Protein AF-A0A7S3JSP7-F1 (afdb_monomer_lite)

Radius of gyration: 20.43 Å; chains: 1; bounding box: 42×28×58 Å

pLDDT: mean 94.93, std 4.5, range [70.44, 98.56]

InterPro domains:
  IPR023753 FAD/NAD(P)-binding domain [PF07992] (1-153)
  IPR036188 FAD/NAD(P)-binding domain superfamily [G3DSA:3.50.50.60] (1-92)
  IPR036188 FAD/NAD(P)-binding domain superfamily [G3DSA:3.50.50.60] (93-158)
  IPR036188 FAD/NAD(P)-binding domain superfamily [SSF51905] (2-159)

Secondary structure (DSSP, 8-state):
-HHHHHHHHHHH-TTS--EEE-SSSSTTTTS---HHHHHHHHHHHHHTT-EEE-S--EEEEEEEE-TT--EEEEEEETTS-EEEES-----------S-TTS-GGGB-TTSPBPB-TTSBBPTTSTTTTT-B--GGGB--SS---HHHHHHHHHHHHH-

Foldseek 3Di:
DLLCVQLVCCVVPVVDAAEREEQAPWPVVVFPDDVVVRVVSVVVSVVSVHHYHHNWAWPDWDWDQDPVRQTKIWTATPVGDIDMDSDDDDPDDPDQAPQPPFDPQQADPSQAGEADPLQFGDPPGPPSVPDGDAAPSHPDDGDRDPVRRVVSVVSNVVD

Organism: NCBI:txid44058

Sequence (159 aa):
VGIEMAAELKMVKPHLNVTLVHSRDKLLSSEGLPDETKDVALELLREAGVEVLMNHRLASKNKVETTDGSEKYDVEFTNGHKMSASVVIMAISRSVPTTTYLPASALDEDGFVKIKPNLKFEQGTPNAESHYAAGDITKWPGIKRCGGAMHQGHYVALN

Structure (mmCIF, N/CA/C/O backbone):
data_AF-A0A7S3JSP7-F1
#
_entry.id   AF-A0A7S3JSP7-F1
#
loop_
_atom_site.group_PDB
_atom_site.id
_atom_site.type_symbol
_atom_site.label_atom_id
_atom_site.label_alt_id
_atom_site.label_comp_id
_atom_site.label_asym_id
_atom_site.label_entity_id
_atom_site.label_seq_id
_atom_site.pdbx_PDB_ins_code
_atom_site.Cartn_x
_atom_site.Cartn_y
_atom_site.Cartn_z
_atom_site.occupancy
_atom_site.B_iso_or_equiv
_atom_site.auth_seq_id
_atom_site.auth_comp_id
_atom_site.auth_asym_id
_atom_site.auth_atom_id
_atom_site.pdbx_PDB_model_num
ATOM 1 N N . VAL A 1 1 ? -1.317 -4.497 2.846 1.00 89.50 1 VAL A N 1
ATOM 2 C CA . VAL A 1 1 ? -0.895 -3.760 4.060 1.00 89.50 1 VAL A CA 1
ATOM 3 C C . VAL A 1 1 ? -2.038 -3.506 5.037 1.00 89.50 1 VAL A C 1
ATOM 5 O O . VAL A 1 1 ? -2.109 -4.214 6.024 1.00 89.50 1 VAL A O 1
ATOM 8 N N . GLY A 1 2 ? -2.949 -2.543 4.814 1.00 95.06 2 GLY A N 1
ATOM 9 C CA . GLY A 1 2 ? -3.945 -2.175 5.844 1.00 95.06 2 GLY A CA 1
ATOM 10 C C . GLY A 1 2 ? -4.858 -3.323 6.303 1.00 95.06 2 GLY A C 1
ATOM 11 O O . GLY A 1 2 ? -5.097 -3.472 7.495 1.00 95.06 2 GLY A O 1
ATOM 12 N N . ILE A 1 3 ? -5.299 -4.164 5.361 1.00 96.62 3 ILE A N 1
ATOM 13 C CA . ILE A 1 3 ? -6.098 -5.370 5.639 1.00 96.62 3 ILE A CA 1
ATOM 14 C C . ILE A 1 3 ? -5.310 -6.360 6.507 1.00 96.62 3 ILE A C 1
ATOM 16 O O . ILE A 1 3 ? -5.812 -6.785 7.540 1.00 96.62 3 ILE A O 1
ATOM 20 N N . GLU A 1 4 ? -4.069 -6.676 6.118 1.00 96.12 4 GLU A N 1
ATOM 21 C CA . GLU A 1 4 ? -3.181 -7.596 6.850 1.00 96.12 4 GLU A CA 1
ATOM 22 C C . GLU A 1 4 ? -2.938 -7.096 8.275 1.00 96.12 4 GLU A C 1
ATOM 24 O O . GLU A 1 4 ? -3.183 -7.826 9.227 1.00 96.12 4 GLU A O 1
ATOM 29 N N . MET A 1 5 ? -2.564 -5.820 8.437 1.00 96.44 5 MET A N 1
ATOM 30 C CA . MET A 1 5 ? -2.322 -5.236 9.759 1.00 96.44 5 MET A CA 1
ATOM 31 C C . MET A 1 5 ? -3.553 -5.327 10.665 1.00 96.44 5 MET A C 1
ATOM 33 O O . MET A 1 5 ? -3.423 -5.678 11.834 1.00 96.44 5 MET A O 1
ATOM 37 N N . ALA A 1 6 ? -4.744 -5.010 10.149 1.00 97.94 6 ALA A N 1
ATOM 38 C CA . ALA A 1 6 ? -5.966 -5.054 10.943 1.00 97.94 6 ALA A CA 1
ATOM 39 C C . ALA A 1 6 ? -6.337 -6.492 11.345 1.00 97.94 6 ALA A C 1
ATOM 41 O O . ALA A 1 6 ? -6.618 -6.747 12.518 1.00 97.94 6 ALA A O 1
ATOM 42 N N . ALA A 1 7 ? -6.294 -7.427 10.392 1.00 97.94 7 ALA A N 1
ATOM 43 C CA . ALA A 1 7 ? -6.602 -8.832 10.635 1.00 97.94 7 ALA A CA 1
ATOM 44 C C . ALA A 1 7 ? -5.606 -9.478 11.614 1.00 97.94 7 ALA A C 1
ATOM 46 O O . ALA A 1 7 ? -6.022 -10.121 12.576 1.00 97.94 7 ALA A O 1
ATOM 47 N N . GLU A 1 8 ? -4.301 -9.267 11.426 1.00 97.62 8 GLU A N 1
ATOM 48 C CA . GLU A 1 8 ? -3.260 -9.826 12.297 1.00 97.62 8 GLU A CA 1
ATOM 49 C C . GLU A 1 8 ? -3.304 -9.232 13.707 1.00 97.62 8 GLU A C 1
ATOM 51 O O . GLU A 1 8 ? -3.196 -9.970 14.689 1.00 97.62 8 GLU A O 1
ATOM 56 N N . LEU A 1 9 ? -3.525 -7.917 13.840 1.00 97.44 9 LEU A N 1
ATOM 57 C CA . LEU A 1 9 ? -3.702 -7.295 15.155 1.00 97.44 9 LEU A CA 1
ATOM 58 C C . LEU A 1 9 ? -4.890 -7.903 15.893 1.00 97.44 9 LEU A C 1
ATOM 60 O O . LEU A 1 9 ? -4.773 -8.215 17.078 1.00 97.44 9 LEU A O 1
ATOM 64 N N . LYS A 1 10 ? -6.014 -8.108 15.201 1.00 97.56 10 LYS A N 1
ATOM 65 C CA . LYS A 1 10 ? -7.195 -8.716 15.812 1.00 97.56 10 LYS A CA 1
ATOM 66 C C . LYS A 1 10 ? -6.967 -10.190 16.154 1.00 97.56 10 LYS A C 1
ATOM 68 O O . LYS A 1 10 ? -7.377 -10.622 17.225 1.00 97.56 10 LYS A O 1
ATOM 73 N N . MET A 1 11 ? -6.240 -10.931 15.320 1.00 96.75 11 MET A N 1
ATOM 74 C CA . MET A 1 11 ? -5.856 -12.322 15.583 1.00 96.75 11 MET A CA 1
ATOM 75 C C . MET A 1 11 ? -4.962 -12.454 16.828 1.00 96.75 11 MET A C 1
ATOM 77 O O . MET A 1 11 ? -5.227 -13.281 17.698 1.00 96.75 11 MET A O 1
ATOM 81 N N . VAL A 1 12 ? -3.910 -11.634 16.937 1.00 97.94 12 VAL A N 1
ATOM 82 C CA . VAL A 1 12 ? -2.918 -11.718 18.028 1.00 97.94 12 VAL A CA 1
ATOM 83 C C . VAL A 1 12 ? -3.409 -11.034 19.309 1.00 97.94 12 VAL A C 1
ATOM 85 O O . VAL A 1 12 ? -3.016 -11.411 20.418 1.00 97.94 12 VAL A O 1
ATOM 88 N N . LYS A 1 13 ? -4.282 -10.028 19.190 1.00 97.44 13 LYS A N 1
ATOM 89 C CA . LYS A 1 13 ? -4.879 -9.291 20.312 1.00 97.44 13 LYS A CA 1
ATOM 90 C C . LYS A 1 13 ? -6.408 -9.182 20.156 1.00 97.44 13 LYS A C 1
ATOM 92 O O . LYS A 1 13 ? -6.926 -8.080 19.978 1.00 97.44 13 LYS A O 1
ATOM 97 N N . PRO A 1 14 ? -7.163 -10.287 20.324 1.00 97.00 14 PRO A N 1
ATOM 98 C CA . PRO A 1 14 ? -8.613 -10.313 20.075 1.00 97.00 14 PRO A CA 1
ATOM 99 C C . PRO A 1 14 ? -9.439 -9.328 20.907 1.00 97.00 14 PRO A C 1
ATOM 101 O O . PRO A 1 14 ? -10.518 -8.913 20.489 1.00 97.00 14 PRO A O 1
ATOM 104 N N . HIS A 1 15 ? -8.930 -8.931 22.075 1.00 97.44 15 HIS A N 1
ATOM 105 C CA . HIS A 1 15 ? -9.573 -7.976 22.978 1.00 97.44 15 HIS A CA 1
ATOM 106 C C . HIS A 1 15 ? -9.468 -6.516 22.514 1.00 97.44 15 HIS A C 1
ATOM 108 O O . HIS A 1 15 ? -10.171 -5.668 23.054 1.00 97.44 15 HIS A O 1
ATOM 114 N N . LEU A 1 16 ? -8.597 -6.196 21.548 1.00 97.06 16 LEU A N 1
ATOM 115 C CA . LEU A 1 16 ? -8.495 -4.837 21.025 1.00 97.06 16 LEU A CA 1
ATOM 116 C C . LEU A 1 16 ? -9.651 -4.537 20.072 1.00 97.06 16 LEU A C 1
ATOM 118 O O . LEU A 1 16 ? -10.020 -5.360 19.228 1.00 97.06 16 LEU A O 1
ATOM 122 N N . ASN A 1 17 ? -10.175 -3.319 20.164 1.00 97.94 17 ASN A N 1
ATOM 123 C CA . ASN A 1 17 ? -11.050 -2.769 19.139 1.00 97.94 17 ASN A CA 1
ATOM 124 C C . ASN A 1 17 ? -10.172 -2.319 17.972 1.00 97.94 17 ASN A C 1
ATOM 126 O O . ASN A 1 17 ? -9.336 -1.427 18.123 1.00 97.94 17 ASN A O 1
ATOM 130 N N . VAL A 1 18 ? -10.331 -2.982 16.829 1.00 98.38 18 VAL A N 1
ATOM 131 C CA . VAL A 1 18 ? -9.577 -2.694 15.609 1.00 98.38 18 VAL A CA 1
ATOM 132 C C . VAL A 1 18 ? -10.575 -2.264 14.549 1.00 98.38 18 VAL A C 1
ATOM 134 O O . VAL A 1 18 ? -11.432 -3.053 14.152 1.00 98.38 18 VAL A O 1
ATOM 137 N N . THR A 1 19 ? -10.440 -1.023 14.089 1.00 98.56 19 THR A N 1
ATOM 138 C CA . THR A 1 19 ? -11.273 -0.459 13.029 1.00 98.56 19 THR A CA 1
ATOM 139 C C . THR A 1 19 ? -10.405 -0.184 11.803 1.00 98.56 19 THR A C 1
ATOM 141 O O . THR A 1 19 ? -9.512 0.665 11.847 1.00 98.56 19 THR A O 1
ATOM 144 N N . LEU A 1 20 ? -10.650 -0.892 10.698 1.00 98.38 20 LEU A N 1
ATOM 145 C CA . LEU A 1 20 ? -10.078 -0.552 9.398 1.00 98.38 20 LEU A CA 1
ATOM 146 C C . LEU A 1 20 ? -10.956 0.509 8.733 1.00 98.38 20 LEU A C 1
ATOM 148 O O . LEU A 1 20 ? -12.150 0.306 8.525 1.00 98.38 20 LEU A O 1
ATOM 152 N N . VAL A 1 21 ? -10.350 1.625 8.341 1.00 98.00 21 VAL A N 1
ATOM 153 C CA . VAL A 1 21 ? -11.059 2.713 7.668 1.00 98.00 21 VAL A CA 1
ATOM 154 C C . VAL A 1 21 ? -10.553 2.873 6.242 1.00 98.00 21 VAL A C 1
ATOM 156 O O . VAL A 1 21 ? -9.347 2.996 6.019 1.00 98.00 21 VAL A O 1
ATOM 159 N N . HIS A 1 22 ? -11.469 2.891 5.273 1.00 97.25 22 HIS A N 1
ATOM 160 C CA . HIS A 1 22 ? -11.145 2.994 3.853 1.00 97.25 22 HIS A CA 1
ATOM 161 C C . HIS A 1 22 ? -11.950 4.084 3.150 1.00 97.25 22 HIS A C 1
ATOM 163 O O . HIS A 1 22 ? -13.150 4.252 3.354 1.00 97.25 22 HIS A O 1
ATOM 169 N N . SER A 1 23 ? -11.281 4.814 2.256 1.00 96.38 23 SER A N 1
ATOM 170 C CA . SER A 1 23 ? -11.858 5.992 1.591 1.00 96.38 23 SER A CA 1
ATOM 171 C C . SER A 1 23 ? -12.777 5.690 0.404 1.00 96.38 23 SER A C 1
ATOM 173 O O . SER A 1 23 ? -13.385 6.615 -0.131 1.00 96.38 23 SER A O 1
ATOM 175 N N . ARG A 1 24 ? -12.834 4.433 -0.043 1.00 96.19 24 ARG A N 1
ATOM 176 C CA . ARG A 1 24 ? -13.664 3.965 -1.163 1.00 96.19 24 ARG A CA 1
ATOM 177 C C . ARG A 1 24 ? -14.722 2.986 -0.658 1.00 96.19 24 ARG A C 1
ATOM 179 O O . ARG A 1 24 ? -14.728 2.638 0.521 1.00 96.19 24 ARG A O 1
ATOM 186 N N . ASP A 1 25 ? -15.591 2.555 -1.554 1.00 96.19 25 ASP A N 1
ATOM 187 C CA . ASP A 1 25 ? -16.695 1.623 -1.324 1.00 96.19 25 ASP A CA 1
ATOM 188 C C . ASP A 1 25 ? -16.262 0.149 -1.298 1.00 96.19 25 ASP A C 1
ATOM 190 O O . ASP A 1 25 ? -16.892 -0.648 -0.608 1.00 96.19 25 ASP A O 1
ATOM 194 N N . LYS A 1 26 ? -15.154 -0.203 -1.963 1.00 96.38 26 LYS A N 1
ATOM 195 C CA . LYS A 1 26 ? -14.544 -1.545 -1.919 1.00 96.38 26 LYS A CA 1
ATOM 196 C C . LYS A 1 26 ? -13.116 -1.534 -1.372 1.00 96.38 26 LYS A C 1
ATOM 198 O O . LYS A 1 26 ? -12.350 -0.591 -1.586 1.00 96.38 26 LYS A O 1
ATOM 203 N N . LEU A 1 27 ? -12.746 -2.602 -0.662 1.00 96.56 27 LEU A N 1
ATOM 204 C CA . LEU A 1 27 ? -11.348 -2.881 -0.323 1.00 96.56 27 LEU A CA 1
ATOM 205 C C . LEU A 1 27 ? -10.582 -3.260 -1.595 1.00 96.56 27 LEU A C 1
ATOM 207 O O . LEU A 1 27 ? -11.185 -3.646 -2.593 1.00 96.56 27 LEU A O 1
ATOM 211 N N . LEU A 1 28 ? -9.251 -3.118 -1.576 1.00 94.25 28 LEU A N 1
ATOM 212 C CA . LEU A 1 28 ? -8.392 -3.391 -2.742 1.00 94.25 28 LEU A CA 1
ATOM 213 C C . LEU A 1 28 ? -8.835 -2.618 -4.008 1.00 94.25 28 LEU A C 1
ATOM 215 O O . LEU A 1 28 ? -8.600 -3.048 -5.132 1.00 94.25 28 LEU A O 1
ATOM 219 N N . SER A 1 29 ? -9.480 -1.459 -3.830 1.00 92.62 29 SER A N 1
ATOM 220 C CA . SER A 1 29 ? -10.105 -0.670 -4.904 1.00 92.62 29 SER A CA 1
ATOM 221 C C . SER A 1 29 ? -9.137 -0.156 -5.969 1.00 92.62 29 SER A C 1
ATOM 223 O O . SER A 1 29 ? -9.575 0.237 -7.043 1.00 92.62 29 SER A O 1
ATOM 225 N N . SER A 1 30 ? -7.841 -0.096 -5.657 1.00 88.56 30 SER A N 1
ATOM 226 C CA . SER A 1 30 ? -6.799 0.340 -6.594 1.00 88.56 30 SER A CA 1
ATOM 227 C C . SER A 1 30 ? -6.280 -0.798 -7.473 1.00 88.56 30 SER A C 1
ATOM 229 O O . SER A 1 30 ? -5.518 -0.547 -8.400 1.00 88.56 30 SER A O 1
ATOM 231 N N . GLU A 1 31 ? -6.678 -2.036 -7.184 1.00 89.94 31 GLU A N 1
ATOM 232 C CA . GLU A 1 31 ? -6.174 -3.217 -7.866 1.00 89.94 31 GLU A CA 1
ATOM 233 C C . GLU A 1 31 ? -7.167 -3.696 -8.925 1.00 89.94 31 GLU A C 1
ATOM 235 O O . GLU A 1 31 ? -8.382 -3.716 -8.705 1.00 89.94 31 GLU A O 1
ATOM 240 N N . GLY A 1 32 ? -6.640 -4.157 -10.062 1.00 90.38 32 GLY A N 1
ATOM 241 C CA . GLY A 1 32 ? -7.408 -4.786 -11.143 1.00 90.38 32 GLY A CA 1
ATOM 242 C C . GLY A 1 32 ? -7.903 -6.196 -10.799 1.00 90.38 32 GLY A C 1
ATOM 243 O O . GLY A 1 32 ? -7.764 -7.107 -11.610 1.00 90.38 32 GLY A O 1
ATOM 244 N N . LEU A 1 33 ? -8.406 -6.393 -9.579 1.00 93.69 33 LEU A N 1
ATOM 245 C CA . LEU A 1 33 ? -8.958 -7.654 -9.088 1.00 93.69 33 LEU A CA 1
ATOM 246 C C . LEU A 1 33 ? -10.474 -7.720 -9.344 1.00 93.69 33 LEU A C 1
ATOM 248 O O . LEU A 1 33 ? -11.127 -6.669 -9.306 1.00 93.69 33 LEU A O 1
ATOM 252 N N . PRO A 1 34 ? -11.042 -8.926 -9.551 1.00 96.62 34 PRO A N 1
ATOM 253 C CA . PRO A 1 34 ? -12.487 -9.122 -9.638 1.00 96.62 34 PRO A CA 1
ATOM 254 C C . PRO A 1 34 ? -13.210 -8.625 -8.388 1.00 96.62 34 PRO A C 1
ATOM 256 O O . PRO A 1 34 ? -12.666 -8.671 -7.279 1.00 96.62 34 PRO A O 1
ATOM 259 N N . ASP A 1 35 ? -14.448 -8.173 -8.555 1.00 97.12 35 ASP A N 1
ATOM 260 C CA . ASP A 1 35 ? -15.223 -7.627 -7.445 1.00 97.12 35 ASP A CA 1
ATOM 261 C C . ASP A 1 35 ? -15.586 -8.698 -6.417 1.00 97.12 35 ASP A C 1
ATOM 263 O O . ASP A 1 35 ? -15.542 -8.405 -5.224 1.00 97.12 35 ASP A O 1
ATOM 267 N N . GLU A 1 36 ? -15.785 -9.947 -6.840 1.00 98.00 36 GLU A N 1
ATOM 268 C CA . GLU A 1 36 ? -16.003 -11.080 -5.937 1.00 98.00 36 GLU A CA 1
ATOM 269 C C . GLU A 1 36 ? -14.812 -11.270 -4.988 1.00 98.00 36 GLU A C 1
ATOM 271 O O . GLU A 1 36 ? -14.987 -11.537 -3.803 1.00 98.00 36 GLU A O 1
ATOM 276 N N . THR A 1 37 ? -13.581 -11.064 -5.475 1.00 97.56 37 THR A N 1
ATOM 277 C CA . THR A 1 37 ? -12.376 -11.141 -4.628 1.00 97.56 37 THR A CA 1
ATOM 278 C C . THR A 1 37 ? -12.353 -10.020 -3.590 1.00 97.56 37 THR A C 1
ATOM 280 O O . THR A 1 37 ? -11.954 -10.239 -2.446 1.00 97.56 37 THR A O 1
ATOM 283 N N . LYS A 1 38 ? -12.784 -8.813 -3.970 1.00 97.75 38 LYS A N 1
ATOM 284 C CA . LYS A 1 38 ? -12.849 -7.660 -3.058 1.00 97.75 38 LYS A CA 1
ATOM 285 C C . LYS A 1 38 ? -13.936 -7.844 -2.002 1.00 97.75 38 LYS A C 1
ATOM 287 O O . LYS A 1 38 ? -13.729 -7.459 -0.851 1.00 97.75 38 LYS A O 1
ATOM 292 N N . ASP A 1 39 ? -15.058 -8.442 -2.389 1.00 98.19 39 ASP A N 1
ATOM 293 C CA . ASP A 1 39 ? -16.188 -8.703 -1.502 1.00 98.19 39 ASP A CA 1
ATOM 294 C C . ASP A 1 39 ? -15.841 -9.792 -0.481 1.00 98.19 39 ASP A C 1
ATOM 296 O O . ASP A 1 39 ? -16.007 -9.566 0.718 1.00 98.19 39 ASP A O 1
ATOM 300 N N . VAL A 1 40 ? -15.220 -10.892 -0.920 1.00 98.38 40 VAL A N 1
ATOM 301 C CA . VAL A 1 40 ? -14.703 -11.937 -0.018 1.00 98.38 40 VAL A CA 1
ATOM 302 C C . VAL A 1 40 ? -13.640 -11.377 0.932 1.00 98.38 40 VAL A C 1
ATOM 304 O O . VAL A 1 40 ? -13.642 -11.688 2.119 1.00 98.38 40 VAL A O 1
ATOM 307 N N . ALA A 1 41 ? -12.745 -10.501 0.462 1.00 98.00 41 ALA A N 1
ATOM 308 C CA . ALA A 1 41 ? -11.757 -9.872 1.341 1.00 98.00 41 ALA A CA 1
ATOM 309 C C . ALA A 1 41 ? -12.407 -9.031 2.459 1.00 98.00 41 ALA A C 1
ATOM 311 O O . ALA A 1 41 ? -11.908 -9.011 3.585 1.00 98.00 41 ALA A O 1
ATOM 312 N N . LEU A 1 42 ? -13.512 -8.338 2.163 1.00 98.44 42 LEU A N 1
ATOM 313 C CA . LEU A 1 42 ? -14.273 -7.579 3.157 1.00 98.44 42 LEU A CA 1
ATOM 314 C C . LEU A 1 42 ? -15.019 -8.494 4.134 1.00 98.44 42 LEU A C 1
ATOM 316 O O . LEU A 1 42 ? -15.034 -8.210 5.332 1.00 98.44 42 LEU A O 1
ATOM 320 N N . GLU A 1 43 ? -15.633 -9.562 3.629 1.00 98.50 43 GLU A N 1
ATOM 321 C CA . GLU A 1 43 ? -16.318 -10.577 4.434 1.00 98.50 43 GLU A CA 1
ATOM 322 C C . GLU A 1 43 ? -15.361 -11.206 5.450 1.00 98.50 43 GLU A C 1
ATOM 324 O O . GLU A 1 43 ? -15.575 -11.062 6.654 1.00 98.50 43 GLU A O 1
ATOM 329 N N . LEU A 1 44 ? -14.239 -11.762 4.984 1.00 98.38 44 LEU A N 1
ATOM 330 C CA . LEU A 1 44 ? -13.235 -12.405 5.837 1.00 98.38 44 LEU A CA 1
ATOM 331 C C . LEU A 1 44 ? -12.665 -11.455 6.898 1.00 98.38 44 LEU A C 1
ATOM 333 O O . LEU A 1 44 ? -12.401 -11.855 8.032 1.00 98.38 44 LEU A O 1
ATOM 337 N N . LEU A 1 45 ? -12.480 -10.177 6.557 1.00 98.31 45 LEU A N 1
ATOM 338 C CA . LEU A 1 45 ? -11.986 -9.192 7.515 1.00 98.31 45 LEU A CA 1
ATOM 339 C C . LEU A 1 45 ? -13.004 -8.927 8.637 1.00 98.31 45 LEU A C 1
ATOM 341 O O . LEU A 1 45 ? -12.623 -8.798 9.802 1.00 98.31 45 LEU A O 1
ATOM 345 N N . ARG A 1 46 ? -14.296 -8.874 8.302 1.00 98.38 46 ARG A N 1
ATOM 346 C CA . ARG A 1 46 ? -15.373 -8.733 9.292 1.00 98.38 46 ARG A CA 1
ATOM 347 C C . ARG A 1 46 ? -15.529 -9.991 10.140 1.00 98.38 46 ARG A C 1
ATOM 349 O O . ARG A 1 46 ? -15.701 -9.869 11.349 1.00 98.38 46 ARG A O 1
ATOM 356 N N . GLU A 1 47 ? -15.414 -11.174 9.541 1.00 97.75 47 GLU A N 1
ATOM 357 C CA . GLU A 1 47 ? -15.410 -12.456 10.263 1.00 97.75 47 GLU A CA 1
ATOM 358 C C . GLU A 1 47 ? -14.258 -12.550 11.269 1.00 97.75 47 GLU A C 1
ATOM 360 O O . GLU A 1 47 ? -14.437 -13.068 12.371 1.00 97.75 47 GLU A O 1
ATOM 365 N N . ALA A 1 48 ? -13.100 -11.964 10.947 1.00 97.44 48 ALA A N 1
ATOM 366 C CA . ALA A 1 48 ? -11.981 -11.839 11.879 1.00 97.44 48 ALA A CA 1
ATOM 367 C C . ALA A 1 48 ? -12.269 -10.891 13.067 1.00 97.44 48 ALA A C 1
ATOM 369 O O . ALA A 1 48 ? -11.440 -10.767 13.967 1.00 97.44 48 ALA A O 1
ATOM 370 N N . GLY A 1 49 ? -13.425 -10.219 13.094 1.00 97.94 49 GLY A N 1
ATOM 371 C CA . GLY A 1 49 ? -13.852 -9.313 14.162 1.00 97.94 49 GLY A CA 1
ATOM 372 C C . GLY A 1 49 ? -13.342 -7.879 14.011 1.00 97.94 49 GLY A C 1
ATOM 373 O O . GLY A 1 49 ? -13.393 -7.113 14.975 1.00 97.94 49 GLY A O 1
ATOM 374 N N . VAL A 1 50 ? -12.821 -7.510 12.839 1.00 98.56 50 VAL A N 1
ATOM 375 C CA . VAL A 1 50 ? -12.410 -6.133 12.543 1.00 98.56 50 VAL A CA 1
ATOM 376 C C . VAL A 1 50 ? -13.638 -5.316 12.145 1.00 98.56 50 VAL A C 1
ATOM 378 O O . VAL A 1 50 ? -14.401 -5.695 11.254 1.00 98.56 50 VAL A O 1
ATOM 381 N N . GLU A 1 51 ? -13.813 -4.155 12.768 1.00 98.38 51 GLU A N 1
ATOM 382 C CA . GLU A 1 51 ? -14.799 -3.177 12.315 1.00 98.38 51 GLU A CA 1
ATOM 383 C C . GLU A 1 51 ? -14.299 -2.516 11.030 1.00 98.38 51 GLU A C 1
ATOM 385 O O . GLU A 1 51 ? -13.145 -2.099 10.952 1.00 98.38 51 GLU A O 1
ATOM 390 N N . VAL A 1 52 ? -15.148 -2.391 10.010 1.00 98.31 52 VAL A N 1
ATOM 391 C CA . VAL A 1 52 ? -14.730 -1.818 8.722 1.00 98.31 52 VAL A CA 1
ATOM 392 C C . VAL A 1 52 ? -15.621 -0.647 8.337 1.00 98.31 52 VAL A C 1
ATOM 394 O O . VAL A 1 52 ? -16.818 -0.821 8.098 1.00 98.31 52 VAL A O 1
ATOM 397 N N . LEU A 1 53 ? -15.019 0.538 8.222 1.00 98.25 53 LEU A N 1
ATOM 398 C CA . LEU A 1 53 ? -15.673 1.771 7.792 1.00 98.25 53 LEU A CA 1
ATOM 399 C C . LEU A 1 53 ? -15.279 2.099 6.346 1.00 98.25 53 LEU A C 1
ATOM 401 O O . LEU A 1 53 ? -14.183 2.591 6.082 1.00 98.25 53 LEU A O 1
ATOM 405 N N . MET A 1 54 ? -16.189 1.839 5.406 1.00 98.00 54 MET A N 1
ATOM 406 C CA . MET A 1 54 ? -16.027 2.156 3.977 1.00 98.00 54 MET A CA 1
ATOM 407 C C . MET A 1 54 ? -16.538 3.564 3.665 1.00 98.00 54 MET A C 1
ATOM 409 O O . MET A 1 54 ? -17.365 4.092 4.405 1.00 98.00 54 MET A O 1
ATOM 413 N N . ASN A 1 55 ? -16.094 4.178 2.567 1.00 97.81 55 ASN A N 1
ATOM 414 C CA . ASN A 1 55 ? -16.431 5.565 2.198 1.00 97.81 55 ASN A CA 1
ATOM 415 C C . ASN A 1 55 ? -16.050 6.613 3.267 1.00 97.81 55 ASN A C 1
ATOM 417 O O . ASN A 1 55 ? -16.661 7.677 3.367 1.00 97.81 55 ASN A O 1
ATOM 421 N N . HIS A 1 56 ? -15.017 6.324 4.057 1.00 98.06 56 HIS A N 1
ATOM 422 C CA . HIS A 1 56 ? -14.494 7.199 5.101 1.00 98.06 56 HIS A CA 1
ATOM 423 C C . HIS A 1 56 ? -13.088 7.660 4.719 1.00 98.06 56 HIS A C 1
ATOM 425 O O . HIS A 1 56 ? -12.085 6.978 4.934 1.00 98.06 56 HIS A O 1
ATOM 431 N N . ARG A 1 57 ? -12.998 8.838 4.100 1.00 97.00 57 ARG A N 1
ATOM 432 C CA . ARG A 1 57 ? -11.708 9.484 3.840 1.00 97.00 57 ARG A CA 1
ATOM 433 C C . ARG A 1 57 ? -11.294 10.269 5.075 1.00 97.00 57 ARG A C 1
ATOM 435 O O . ARG A 1 57 ? -12.053 11.111 5.542 1.00 97.00 57 ARG A O 1
ATOM 442 N N . LEU A 1 58 ? -10.094 10.000 5.583 1.00 96.75 58 LEU A N 1
ATOM 443 C CA . LEU A 1 58 ? -9.511 10.758 6.688 1.00 96.75 58 LEU A CA 1
ATOM 444 C C . LEU A 1 58 ? -9.384 12.238 6.298 1.00 96.75 58 LEU A C 1
ATOM 446 O O . LEU A 1 58 ? -8.773 12.544 5.274 1.00 96.75 58 LEU A O 1
ATOM 450 N N . ALA A 1 59 ? -9.952 13.127 7.110 1.00 97.44 59 ALA A N 1
ATOM 451 C CA . ALA A 1 59 ? -9.800 14.575 6.993 1.00 97.44 59 ALA A CA 1
ATOM 452 C C . ALA A 1 59 ? -8.702 15.082 7.937 1.00 97.44 59 ALA A C 1
ATOM 454 O O . ALA A 1 59 ? -7.809 15.810 7.509 1.00 97.44 59 ALA A O 1
ATOM 455 N N . SER A 1 60 ? -8.715 14.641 9.198 1.00 96.94 60 SER A N 1
ATOM 456 C CA . SER A 1 60 ? -7.677 14.982 10.176 1.00 96.94 60 SER A CA 1
ATOM 457 C C . SER A 1 60 ? -7.506 13.903 11.240 1.00 96.94 60 SER A C 1
ATOM 459 O O . SER A 1 60 ? -8.452 13.192 11.579 1.00 96.94 60 SER A O 1
ATOM 461 N N . LYS A 1 61 ? -6.293 13.821 11.797 1.00 95.56 61 LYS A N 1
ATOM 462 C CA . LYS A 1 61 ? -5.981 13.062 13.012 1.00 95.56 61 LYS A CA 1
ATOM 463 C C . LYS A 1 61 ? -5.190 13.954 13.967 1.00 95.56 61 LYS A C 1
ATOM 465 O O . LYS A 1 61 ? -4.044 14.293 13.684 1.00 95.56 61 LYS A O 1
ATOM 470 N N . ASN A 1 62 ? -5.794 14.343 15.080 1.00 95.88 62 ASN A N 1
ATOM 471 C CA . ASN A 1 62 ? -5.160 15.243 16.040 1.00 95.88 62 ASN A CA 1
ATOM 472 C C . ASN A 1 62 ? -4.877 14.479 17.326 1.00 95.88 62 ASN A C 1
ATOM 474 O O . ASN A 1 62 ? -5.773 13.826 17.857 1.00 95.88 62 ASN A O 1
ATOM 478 N N . LYS A 1 63 ? -3.634 14.539 17.813 1.00 93.94 63 LYS A N 1
ATOM 479 C CA . LYS A 1 63 ? -3.292 13.983 19.125 1.00 93.94 63 LYS A CA 1
ATOM 480 C C . LYS A 1 63 ? -3.905 14.877 20.201 1.00 93.94 63 LYS A C 1
ATOM 482 O O . LYS A 1 63 ? -3.772 16.097 20.129 1.00 93.94 63 LYS A O 1
ATOM 487 N N . VAL A 1 64 ? -4.567 14.263 21.169 1.00 92.69 64 VAL A N 1
ATOM 488 C CA . VAL A 1 64 ? -5.225 14.931 22.290 1.00 92.69 64 VAL A CA 1
ATOM 489 C C . VAL A 1 64 ? -4.515 14.523 23.569 1.00 92.69 64 VAL A C 1
ATOM 491 O O . VAL A 1 64 ? -4.262 13.339 23.793 1.00 92.69 64 VAL A O 1
ATOM 494 N N . GLU A 1 65 ? -4.189 15.507 24.402 1.00 87.12 65 GLU A N 1
ATOM 495 C CA . GLU A 1 65 ? -3.658 15.256 25.737 1.00 87.12 65 GLU A CA 1
ATOM 496 C C . GLU A 1 65 ? -4.785 14.775 26.646 1.00 87.12 65 GLU A C 1
ATOM 498 O O . GLU A 1 65 ? -5.823 15.429 26.786 1.00 87.12 65 GLU A O 1
ATOM 503 N N . THR A 1 66 ? -4.594 13.616 27.261 1.00 86.31 66 THR A N 1
ATOM 504 C CA . THR A 1 66 ? -5.507 13.113 28.279 1.00 86.31 66 THR A CA 1
ATOM 505 C C . THR A 1 66 ? -4.958 13.425 29.667 1.00 86.31 66 THR A C 1
ATOM 507 O O . THR A 1 66 ? -3.750 13.502 29.895 1.00 86.31 66 THR A O 1
ATOM 510 N N . THR A 1 67 ? -5.858 13.579 30.633 1.00 85.50 67 THR A N 1
ATOM 511 C CA . THR A 1 67 ? -5.499 13.868 32.029 1.00 85.50 67 THR A CA 1
ATOM 512 C C . THR A 1 67 ? -4.755 12.720 32.713 1.00 85.50 67 THR A C 1
ATOM 514 O O . THR A 1 67 ? -4.076 12.943 33.709 1.00 85.50 67 THR A O 1
ATOM 517 N N . ASP A 1 68 ? -4.898 11.496 32.200 1.00 89.12 68 ASP A N 1
ATOM 518 C CA . ASP A 1 68 ? -4.216 10.292 32.685 1.00 89.12 68 ASP A CA 1
ATOM 519 C C . ASP A 1 68 ? -2.894 9.997 31.946 1.00 89.12 68 ASP A C 1
ATOM 521 O O . ASP A 1 68 ? -2.232 9.005 32.247 1.00 89.12 68 ASP A O 1
ATOM 525 N N . GLY A 1 69 ? -2.500 10.848 30.988 1.00 84.44 69 GLY A N 1
ATOM 526 C CA . GLY A 1 69 ? -1.275 10.697 30.198 1.00 84.44 69 GLY A CA 1
ATOM 527 C C . GLY A 1 69 ? -1.335 9.627 29.099 1.00 84.44 69 GLY A C 1
ATOM 528 O O . GLY A 1 69 ? -0.319 9.373 28.450 1.00 84.44 69 GLY A O 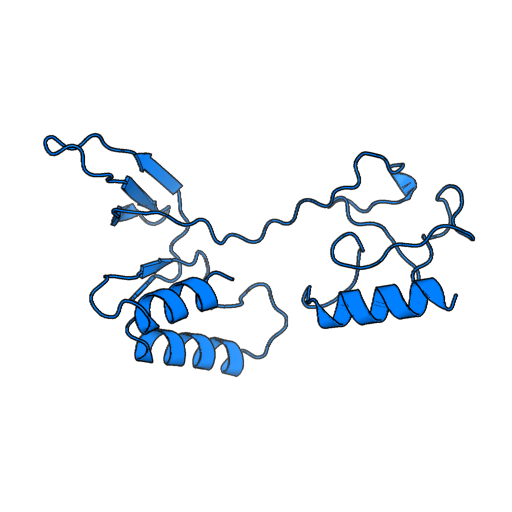1
ATOM 529 N N . SER A 1 70 ? -2.490 8.991 28.880 1.00 87.88 70 SER A N 1
ATOM 530 C CA . SER A 1 70 ? -2.700 8.065 27.764 1.00 87.88 70 SER A CA 1
ATOM 531 C C . SER A 1 70 ? -2.668 8.760 26.393 1.00 87.88 70 SER A C 1
ATOM 533 O O . SER A 1 70 ? -2.966 9.943 26.234 1.00 87.88 70 SER A O 1
ATOM 535 N N . GLU A 1 71 ? -2.282 8.017 25.351 1.00 88.94 71 GLU A N 1
ATOM 536 C CA . GLU A 1 71 ? -2.381 8.535 23.987 1.00 88.94 71 GLU A CA 1
ATOM 537 C C . GLU A 1 71 ? -3.819 8.429 23.479 1.00 88.94 71 GLU A C 1
ATOM 539 O O . GLU A 1 71 ? -4.418 7.350 23.474 1.00 88.94 71 GLU A O 1
ATOM 544 N N . LYS A 1 72 ? -4.352 9.553 22.998 1.00 95.00 72 LYS A N 1
ATOM 545 C CA . LYS A 1 72 ? -5.643 9.619 22.323 1.00 95.00 72 LYS A CA 1
ATOM 546 C C . LYS A 1 72 ? -5.533 10.453 21.054 1.00 95.00 72 LYS A C 1
ATOM 548 O O . LYS A 1 72 ? -4.854 11.477 21.019 1.00 95.00 72 LYS A O 1
ATOM 553 N N . TYR A 1 73 ? -6.229 10.018 20.016 1.00 96.94 73 TYR A N 1
ATOM 554 C CA . TYR A 1 73 ? -6.373 10.718 18.752 1.00 96.94 73 TYR A CA 1
ATOM 555 C C . TYR A 1 73 ? -7.844 10.992 18.495 1.00 96.94 73 TYR A C 1
ATOM 557 O O . TYR A 1 73 ? -8.645 10.057 18.520 1.00 96.94 73 TYR A O 1
ATOM 565 N N . ASP A 1 74 ? -8.169 12.240 18.179 1.00 97.31 74 ASP A N 1
ATOM 566 C CA . ASP A 1 74 ? -9.449 12.596 17.581 1.00 97.31 74 ASP A CA 1
ATOM 567 C C . ASP A 1 74 ? -9.316 12.498 16.061 1.00 97.31 74 ASP A C 1
ATOM 569 O O . ASP A 1 74 ? -8.449 13.125 15.436 1.00 97.31 7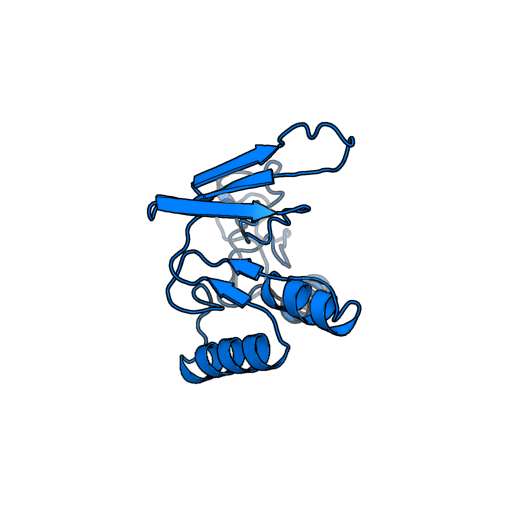4 ASP A O 1
ATOM 573 N N . VAL A 1 75 ? -10.158 11.656 15.476 1.00 98.12 75 VAL A N 1
ATOM 574 C CA . VAL A 1 75 ? -10.147 11.305 14.060 1.00 98.12 75 VAL A CA 1
ATOM 575 C C . VAL A 1 75 ? -11.424 11.834 13.430 1.00 98.12 75 VAL A C 1
ATOM 577 O O . VAL A 1 75 ? -12.526 11.500 13.864 1.00 98.12 75 VAL A O 1
ATOM 580 N N . GLU A 1 76 ? -11.274 12.645 12.389 1.00 98.25 76 GLU A N 1
ATOM 581 C CA . GLU A 1 76 ? -12.388 13.212 11.633 1.00 98.25 76 GLU A CA 1
ATOM 582 C C . GLU A 1 76 ? -12.296 12.795 10.171 1.00 98.25 76 GLU A C 1
ATOM 584 O O . GLU A 1 76 ? -11.212 12.757 9.577 1.00 98.25 76 GLU A O 1
ATOM 589 N N . PHE A 1 77 ? -13.450 12.483 9.592 1.00 98.44 77 PHE A N 1
ATOM 590 C CA . PHE A 1 77 ? -13.587 12.039 8.214 1.00 98.44 77 PHE A CA 1
ATOM 591 C C . PHE A 1 77 ? -14.326 13.079 7.375 1.00 98.44 77 PHE A C 1
ATOM 593 O O . PHE A 1 77 ? -15.146 13.847 7.873 1.00 98.44 77 PHE A O 1
ATOM 600 N N . THR A 1 78 ? -14.085 13.081 6.064 1.00 98.25 78 THR A N 1
ATOM 601 C CA . THR A 1 78 ? -14.690 14.062 5.143 1.00 98.25 78 THR A CA 1
ATOM 602 C C . THR A 1 78 ? -16.210 13.938 5.024 1.00 98.25 78 THR A C 1
ATOM 604 O O . THR A 1 78 ? -16.850 14.831 4.484 1.00 98.25 78 THR A O 1
ATOM 607 N N . ASN A 1 79 ? -16.790 12.827 5.483 1.00 97.25 79 ASN A N 1
ATOM 608 C CA . ASN A 1 79 ? -18.236 12.614 5.545 1.00 97.25 79 ASN A CA 1
ATOM 609 C C . ASN A 1 79 ? -18.865 13.139 6.855 1.00 97.25 79 ASN A C 1
ATOM 611 O O . ASN A 1 79 ? -20.045 12.903 7.094 1.00 97.25 79 ASN A O 1
ATOM 615 N N . GLY A 1 80 ? -18.089 13.815 7.710 1.00 97.81 80 GLY A N 1
ATOM 616 C CA . GLY A 1 80 ? -18.534 14.352 8.998 1.00 97.81 80 GLY A CA 1
ATOM 617 C C . GLY A 1 80 ? -18.504 13.348 10.153 1.00 97.81 80 GLY A C 1
ATOM 618 O O . GLY A 1 80 ? -18.717 13.748 11.297 1.00 97.81 80 GLY A O 1
ATOM 619 N N . HIS A 1 81 ? -18.215 12.066 9.896 1.00 98.19 81 HIS A N 1
ATOM 620 C CA . HIS A 1 81 ? -18.031 11.084 10.962 1.00 98.19 81 HIS A CA 1
ATOM 621 C C . HIS A 1 81 ? -16.795 11.436 11.803 1.00 98.19 81 HIS A C 1
ATOM 623 O O . HIS A 1 81 ? -15.769 11.879 11.274 1.00 98.19 81 HIS A O 1
ATOM 629 N N . LYS A 1 82 ? -16.890 11.222 13.117 1.00 97.88 82 LYS A N 1
ATOM 630 C CA . LYS A 1 82 ? -15.805 11.448 14.074 1.00 97.88 82 LYS A CA 1
ATOM 631 C C . LYS A 1 82 ? -15.689 10.252 15.003 1.00 97.88 82 LYS A C 1
ATOM 633 O O . LYS A 1 82 ? -16.701 9.692 15.415 1.00 97.88 82 LYS A O 1
ATOM 638 N N . MET A 1 83 ? -14.465 9.891 15.354 1.00 97.50 83 MET A N 1
ATOM 639 C CA . MET A 1 83 ? -14.188 8.846 16.335 1.00 97.50 83 MET A CA 1
ATOM 640 C C . MET A 1 83 ? -12.906 9.160 17.100 1.00 97.50 83 MET A C 1
ATOM 642 O O . MET A 1 83 ? -12.101 9.979 16.663 1.00 97.50 83 MET A O 1
ATOM 646 N N . SER A 1 84 ? -12.694 8.474 18.219 1.00 96.50 84 SER A N 1
ATOM 647 C CA . SER A 1 84 ? -11.416 8.508 18.925 1.00 96.50 84 SER A CA 1
ATOM 648 C C . SER A 1 84 ? -10.694 7.172 18.827 1.00 96.50 84 SER A C 1
ATOM 650 O O . SER A 1 84 ? -11.338 6.126 18.888 1.00 96.50 84 SER A O 1
ATOM 652 N N . ALA A 1 85 ? -9.368 7.202 18.750 1.00 96.69 85 ALA A N 1
ATOM 653 C CA . ALA A 1 85 ? -8.526 6.010 18.772 1.00 96.69 85 ALA A CA 1
ATOM 654 C C . ALA A 1 85 ? -7.323 6.220 19.696 1.00 96.69 85 ALA A C 1
ATOM 656 O O . ALA A 1 85 ? -6.822 7.334 19.811 1.00 96.69 85 ALA A O 1
ATOM 657 N N . SER A 1 86 ? -6.830 5.159 20.331 1.00 95.56 86 SER A N 1
ATOM 658 C CA . SER A 1 86 ? -5.579 5.219 21.101 1.00 95.56 86 SER A CA 1
ATOM 659 C C . SER A 1 86 ? -4.341 5.211 20.202 1.00 95.56 86 SER A C 1
ATOM 661 O O . SER A 1 86 ? -3.322 5.802 20.538 1.00 95.56 86 SER A O 1
ATOM 663 N N . VAL A 1 87 ? -4.433 4.579 19.027 1.00 95.12 87 VAL A N 1
ATOM 664 C CA . VAL A 1 87 ? -3.359 4.499 18.030 1.00 95.12 87 VAL A CA 1
ATOM 665 C C . VAL A 1 87 ? -3.956 4.641 16.633 1.00 95.12 87 VAL A C 1
ATOM 667 O O . VAL A 1 87 ? -4.984 4.039 16.328 1.00 95.12 87 VAL A O 1
ATOM 670 N N . VAL A 1 88 ? -3.293 5.407 15.762 1.00 95.94 88 VAL A N 1
ATOM 671 C CA . VAL A 1 88 ? -3.677 5.553 14.350 1.00 95.94 88 VAL A CA 1
ATOM 672 C C . VAL A 1 88 ? -2.520 5.140 13.447 1.00 95.94 88 VAL A C 1
ATOM 674 O O . VAL A 1 88 ? -1.505 5.834 13.360 1.00 95.94 88 VAL A O 1
ATOM 677 N N . ILE A 1 89 ? -2.703 4.039 12.719 1.00 95.31 89 ILE A N 1
ATOM 678 C CA . ILE A 1 89 ? -1.727 3.519 11.758 1.00 95.31 89 ILE A CA 1
ATOM 679 C C . ILE A 1 89 ? -2.136 3.936 10.343 1.00 95.31 89 ILE A C 1
ATOM 681 O O . ILE A 1 89 ? -3.213 3.593 9.861 1.00 95.31 89 ILE A O 1
ATOM 685 N N . MET A 1 90 ? -1.259 4.669 9.655 1.00 94.69 90 MET A N 1
ATOM 686 C CA . MET A 1 90 ? -1.498 5.101 8.277 1.00 94.69 90 MET A CA 1
ATOM 687 C C . MET A 1 90 ? -1.038 4.022 7.297 1.00 94.69 90 MET A C 1
ATOM 689 O O . MET A 1 90 ? 0.136 3.960 6.950 1.00 94.69 90 MET A O 1
ATOM 693 N N . ALA A 1 91 ? -1.969 3.205 6.808 1.00 91.88 91 ALA A N 1
ATOM 694 C CA . ALA A 1 91 ? -1.702 2.187 5.788 1.00 91.88 91 ALA A CA 1
ATOM 695 C C . ALA A 1 91 ? -2.102 2.652 4.372 1.00 91.88 91 ALA A C 1
ATOM 697 O O . ALA A 1 91 ? -2.702 1.900 3.602 1.00 91.88 91 ALA A O 1
ATOM 698 N N . ILE A 1 92 ? -1.809 3.912 4.033 1.00 85.62 92 ILE A N 1
ATOM 699 C CA . ILE A 1 92 ? -2.118 4.487 2.717 1.00 85.62 92 ILE A CA 1
ATOM 700 C C . ILE A 1 92 ? -0.935 4.236 1.783 1.00 85.62 92 ILE A C 1
ATOM 702 O O . ILE A 1 92 ? 0.161 4.742 2.011 1.00 85.62 92 ILE A O 1
ATOM 706 N N . SER A 1 93 ? -1.161 3.478 0.710 1.00 70.44 93 SER A N 1
ATOM 707 C CA . SER A 1 93 ? -0.146 3.256 -0.321 1.00 70.44 93 SER A CA 1
ATOM 708 C C . SER A 1 93 ? -0.048 4.480 -1.234 1.00 70.44 93 SER A C 1
ATOM 710 O O . SER A 1 93 ? -0.835 4.643 -2.163 1.00 70.44 93 SER A O 1
ATOM 712 N N . ARG A 1 94 ? 0.913 5.362 -0.955 1.00 72.25 94 ARG A N 1
ATOM 713 C CA . ARG A 1 94 ? 1.424 6.344 -1.919 1.00 72.25 94 ARG A CA 1
ATOM 714 C C . ARG A 1 94 ? 2.935 6.178 -1.983 1.00 72.25 94 ARG A C 1
ATOM 716 O O . ARG A 1 94 ? 3.670 6.913 -1.331 1.00 72.25 94 ARG A O 1
ATOM 723 N N . SER A 1 95 ? 3.371 5.140 -2.694 1.00 74.56 95 SER A N 1
ATOM 724 C CA . SER A 1 95 ? 4.796 4.907 -2.919 1.00 74.56 95 SER A CA 1
ATOM 725 C C . SER A 1 95 ? 5.383 6.119 -3.636 1.00 74.56 95 SER A C 1
ATOM 727 O O . SER A 1 95 ? 4.850 6.543 -4.658 1.00 74.56 95 SER A O 1
ATOM 729 N N . VAL A 1 96 ? 6.435 6.699 -3.065 1.00 86.56 96 VAL A N 1
ATOM 730 C CA . VAL A 1 96 ? 7.234 7.739 -3.711 1.00 86.56 96 VAL A CA 1
ATOM 731 C C . VAL A 1 96 ? 8.532 7.063 -4.142 1.00 86.56 96 VAL A C 1
ATOM 733 O O . VAL A 1 96 ? 9.339 6.713 -3.275 1.00 86.56 96 VAL A O 1
ATOM 736 N N . PRO A 1 97 ? 8.735 6.823 -5.447 1.00 90.56 97 PRO A N 1
ATOM 737 C CA . PRO A 1 97 ? 9.949 6.188 -5.932 1.00 90.56 97 PRO A CA 1
ATOM 738 C C . PRO A 1 97 ? 11.187 6.995 -5.539 1.00 90.56 97 PRO A C 1
ATOM 740 O O . PRO A 1 97 ? 11.220 8.220 -5.652 1.00 90.56 97 PRO A O 1
ATOM 743 N N . THR A 1 98 ? 12.241 6.315 -5.094 1.00 93.88 98 THR A N 1
ATOM 744 C CA . THR A 1 98 ? 13.539 6.959 -4.866 1.00 93.88 98 THR A CA 1
ATOM 745 C C . THR A 1 98 ? 14.243 7.145 -6.212 1.00 93.88 98 THR A C 1
ATOM 747 O O . THR A 1 98 ? 15.093 6.343 -6.582 1.00 93.88 98 THR A O 1
ATOM 750 N N . THR A 1 99 ? 13.844 8.166 -6.974 1.00 96.12 99 THR A N 1
ATOM 751 C CA . THR A 1 99 ? 14.292 8.409 -8.363 1.00 96.12 99 THR A CA 1
ATOM 752 C C . THR A 1 99 ? 14.879 9.798 -8.594 1.00 96.12 99 THR A C 1
ATOM 754 O O . THR A 1 99 ? 15.247 10.125 -9.717 1.00 96.12 99 THR A O 1
ATOM 757 N N . THR A 1 100 ? 15.036 10.617 -7.551 1.00 94.69 100 THR A N 1
ATOM 758 C CA . THR A 1 100 ? 15.506 12.013 -7.664 1.00 94.69 100 THR A CA 1
ATOM 759 C C . THR A 1 100 ? 16.919 12.166 -8.234 1.00 94.69 100 THR A C 1
ATOM 761 O O . THR A 1 100 ? 17.284 13.252 -8.671 1.00 94.69 100 THR A O 1
ATOM 764 N N . TYR A 1 101 ? 17.713 11.094 -8.247 1.00 95.06 101 TYR A N 1
ATOM 765 C CA . TYR A 1 101 ? 19.045 11.052 -8.855 1.00 95.06 101 TYR A CA 1
ATOM 766 C C . TYR A 1 101 ? 19.027 10.721 -10.358 1.00 95.06 101 TYR A C 1
ATOM 768 O O . TYR A 1 101 ? 20.075 10.757 -11.002 1.00 95.06 101 TYR A O 1
ATOM 776 N N . LEU A 1 102 ? 17.870 10.363 -10.920 1.00 96.81 102 LEU A N 1
ATOM 777 C CA . LEU A 1 102 ? 17.716 10.047 -12.337 1.00 96.81 102 LEU A CA 1
ATOM 778 C C . LEU A 1 102 ? 17.307 11.293 -13.135 1.00 96.81 102 LEU A C 1
ATOM 780 O O . LEU A 1 102 ? 16.607 12.165 -12.617 1.00 96.81 102 LEU A O 1
ATOM 784 N N . PRO A 1 103 ? 17.706 11.390 -14.415 1.00 96.44 103 PRO A N 1
ATOM 785 C CA . PRO A 1 103 ? 17.252 12.475 -15.273 1.00 96.44 103 PRO A CA 1
ATOM 786 C C . PRO A 1 103 ? 15.745 12.362 -15.521 1.00 96.44 103 PRO A C 1
ATOM 788 O O . PRO A 1 103 ? 15.212 11.261 -15.647 1.00 96.44 103 PRO A O 1
ATOM 791 N N . ALA A 1 104 ? 15.067 13.500 -15.695 1.00 96.44 104 ALA A N 1
ATOM 792 C CA . ALA A 1 104 ? 13.629 13.537 -15.978 1.00 96.44 104 ALA A CA 1
ATOM 793 C C . ALA A 1 104 ? 13.238 12.724 -17.229 1.00 96.44 104 ALA A C 1
ATOM 795 O O . ALA A 1 104 ? 12.136 12.191 -17.305 1.00 96.44 104 ALA A O 1
ATOM 796 N N . SER A 1 105 ? 14.155 12.561 -18.192 1.00 97.00 105 SER A N 1
ATOM 797 C CA . SER A 1 105 ? 13.929 11.712 -19.366 1.00 97.00 105 SER A CA 1
ATOM 798 C C . SER A 1 105 ? 13.722 10.234 -19.023 1.00 97.00 105 SER A C 1
ATOM 800 O O . SER A 1 105 ? 13.015 9.560 -19.771 1.00 97.00 105 SER A O 1
ATOM 802 N N . ALA A 1 106 ? 14.242 9.753 -17.888 1.00 97.44 106 ALA A N 1
ATOM 803 C CA . ALA A 1 106 ? 14.062 8.384 -17.407 1.00 97.44 106 ALA A CA 1
ATOM 804 C C . ALA A 1 106 ? 12.690 8.141 -16.764 1.00 97.44 106 ALA A C 1
ATOM 806 O O . ALA A 1 106 ? 12.293 6.988 -16.612 1.00 97.44 106 ALA A O 1
ATOM 807 N N . LEU A 1 107 ? 11.984 9.197 -16.352 1.00 97.31 107 LEU A N 1
ATOM 808 C CA . LEU A 1 107 ? 10.832 9.101 -15.456 1.00 97.31 107 LEU A CA 1
ATOM 809 C C . LEU A 1 107 ? 9.513 9.392 -16.181 1.00 97.31 107 LEU A C 1
ATOM 811 O O . LEU A 1 107 ? 9.493 10.035 -17.238 1.00 97.31 107 LEU A O 1
ATOM 815 N N . ASP A 1 108 ? 8.413 8.883 -15.634 1.00 95.25 108 ASP A N 1
ATOM 816 C CA . ASP A 1 108 ? 7.065 9.347 -15.954 1.00 95.25 108 ASP A CA 1
ATOM 817 C C . ASP A 1 108 ? 6.605 10.468 -15.003 1.00 95.25 108 ASP A C 1
ATOM 819 O O . ASP A 1 108 ? 7.368 10.951 -14.166 1.00 95.25 108 ASP A O 1
ATOM 823 N N . GLU A 1 109 ? 5.360 10.913 -15.170 1.00 94.06 109 GLU A N 1
ATOM 824 C CA . GLU A 1 109 ? 4.764 12.019 -14.406 1.00 94.06 109 GLU A CA 1
ATOM 825 C C . GLU A 1 109 ? 4.652 11.720 -12.902 1.00 94.06 109 GLU A C 1
ATOM 827 O O . GLU A 1 109 ? 4.682 12.643 -12.087 1.00 94.06 109 GLU A O 1
ATOM 832 N N . ASP A 1 110 ? 4.588 10.439 -12.533 1.00 92.62 110 ASP A N 1
ATOM 833 C CA . ASP A 1 110 ? 4.519 9.967 -11.149 1.00 92.62 110 ASP A CA 1
ATOM 834 C C . ASP A 1 110 ? 5.912 9.636 -10.571 1.00 92.62 110 ASP A C 1
ATOM 836 O O . ASP A 1 110 ? 6.041 9.245 -9.406 1.00 92.62 110 ASP A O 1
ATOM 840 N N . GLY A 1 111 ? 6.976 9.819 -11.361 1.00 95.25 111 GLY A N 1
ATOM 841 C CA . GLY A 1 111 ? 8.362 9.613 -10.947 1.00 95.25 111 GLY A CA 1
ATOM 842 C C . GLY A 1 111 ? 8.849 8.166 -11.041 1.00 95.25 111 GLY A C 1
ATOM 843 O O . GLY A 1 111 ? 9.921 7.868 -10.507 1.00 95.25 111 GLY A O 1
ATOM 844 N N . PHE A 1 112 ? 8.116 7.268 -11.704 1.00 96.00 112 PHE A N 1
ATOM 845 C CA . PHE A 1 112 ? 8.552 5.892 -11.951 1.00 96.00 112 PHE A CA 1
ATOM 846 C C . PHE A 1 112 ? 9.479 5.806 -13.166 1.00 96.00 112 PHE A C 1
ATOM 848 O O . PHE A 1 112 ? 9.311 6.517 -14.156 1.00 96.00 112 PHE A O 1
ATOM 855 N N . VAL A 1 113 ? 10.447 4.891 -13.122 1.00 97.31 113 VAL A N 1
ATOM 856 C CA . VAL A 1 113 ? 11.411 4.684 -14.209 1.00 97.31 113 VAL A CA 1
ATOM 857 C C . VAL A 1 113 ? 10.744 3.986 -15.387 1.00 97.31 113 VAL A C 1
ATOM 859 O O . VAL A 1 113 ? 10.271 2.856 -15.258 1.00 97.31 113 VAL A O 1
ATOM 862 N N . LYS A 1 114 ? 10.748 4.632 -16.550 1.00 97.25 114 LYS A N 1
ATOM 863 C CA . LYS A 1 114 ? 10.236 4.074 -17.802 1.00 97.25 114 LYS A CA 1
ATOM 864 C C . LYS A 1 114 ? 11.191 3.007 -18.329 1.00 97.25 114 LYS A C 1
ATOM 866 O O . LYS A 1 114 ? 12.378 3.266 -18.542 1.00 97.25 114 LYS A O 1
ATOM 871 N N . ILE A 1 115 ? 10.658 1.810 -18.548 1.00 97.00 115 ILE A N 1
ATOM 872 C CA . ILE A 1 115 ? 11.429 0.631 -18.934 1.00 97.00 115 ILE A CA 1
ATOM 873 C C . ILE A 1 115 ? 10.832 -0.070 -20.153 1.00 97.00 115 ILE A C 1
ATOM 875 O O . ILE A 1 115 ? 9.620 -0.095 -20.356 1.00 97.00 115 ILE A O 1
ATOM 879 N N . LYS A 1 116 ? 11.702 -0.710 -20.932 1.00 96.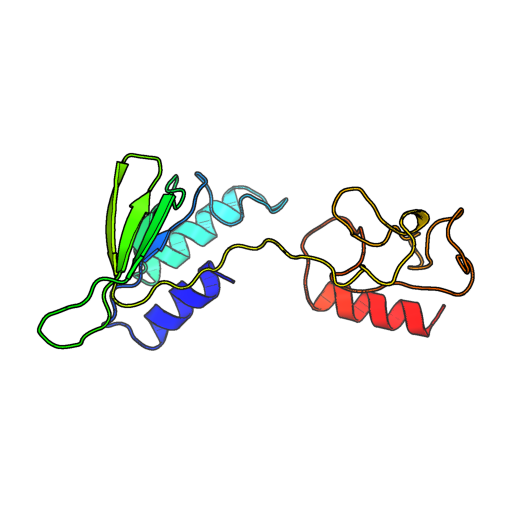00 116 LYS A N 1
ATOM 880 C CA . LYS A 1 116 ? 11.335 -1.698 -21.955 1.00 96.00 116 LYS A CA 1
ATOM 881 C C . LYS A 1 116 ? 10.939 -3.033 -21.284 1.00 96.00 116 LYS A C 1
ATOM 883 O O . LYS A 1 116 ? 11.286 -3.260 -20.124 1.00 96.00 116 LYS A O 1
ATOM 888 N N . PRO A 1 117 ? 10.310 -3.987 -22.006 1.00 94.62 117 PRO A N 1
ATOM 889 C CA . PRO A 1 117 ? 9.979 -5.311 -21.456 1.00 94.62 117 PRO A CA 1
ATOM 890 C C . PRO A 1 117 ? 11.176 -6.119 -20.925 1.00 94.62 117 PRO A C 1
ATOM 892 O O . PRO A 1 117 ? 10.999 -6.994 -20.085 1.00 94.62 117 PRO A O 1
ATOM 895 N N . ASN A 1 118 ? 12.394 -5.822 -21.390 1.00 95.12 118 ASN A N 1
ATOM 896 C CA . ASN A 1 118 ? 13.642 -6.418 -20.899 1.00 95.12 118 ASN A CA 1
ATOM 897 C C . ASN A 1 118 ? 14.285 -5.635 -19.736 1.00 95.12 118 ASN A C 1
ATOM 899 O O . ASN A 1 118 ? 15.447 -5.871 -19.412 1.00 95.12 118 ASN A O 1
ATOM 903 N N . LEU A 1 119 ? 13.546 -4.707 -19.118 1.00 96.94 119 LEU A N 1
ATOM 904 C CA . LEU A 1 119 ? 13.924 -3.941 -17.922 1.00 96.94 119 LEU A CA 1
ATOM 905 C C . LEU A 1 119 ? 15.021 -2.888 -18.130 1.00 96.94 119 LEU A C 1
ATOM 907 O O . LEU A 1 119 ? 15.384 -2.192 -17.179 1.00 96.94 119 LEU A O 1
ATOM 911 N N . LYS A 1 120 ? 15.513 -2.724 -19.363 1.00 97.44 120 LYS A N 1
ATOM 912 C CA . LYS A 1 120 ? 16.355 -1.584 -19.743 1.00 97.44 120 LYS A CA 1
ATOM 913 C C . LYS A 1 120 ? 15.551 -0.296 -19.717 1.00 97.44 120 LYS A C 1
ATOM 915 O O . LYS A 1 120 ? 14.345 -0.310 -19.974 1.00 97.44 120 LYS A O 1
ATOM 920 N N . PHE A 1 121 ? 16.227 0.821 -19.487 1.00 97.62 121 PHE A N 1
ATOM 921 C CA . PHE A 1 121 ? 15.616 2.139 -19.647 1.00 97.62 121 PHE A CA 1
ATOM 922 C C . PHE A 1 121 ? 15.079 2.330 -21.080 1.00 97.62 121 PHE A C 1
ATOM 924 O O . PHE A 1 121 ? 15.584 1.762 -22.057 1.00 97.62 121 PHE A O 1
ATOM 931 N N . GLU A 1 122 ? 14.035 3.144 -21.219 1.00 96.56 122 GLU A N 1
ATOM 932 C CA . GLU A 1 122 ? 13.546 3.554 -22.538 1.00 96.56 122 GLU A CA 1
ATOM 933 C C . GLU A 1 122 ? 14.560 4.439 -23.288 1.00 96.56 122 GLU A C 1
ATOM 935 O O . GLU A 1 122 ? 15.375 5.151 -22.690 1.00 96.56 122 GLU A O 1
ATOM 940 N N . GLN A 1 123 ? 14.492 4.406 -24.627 1.00 94.62 123 GLN A N 1
ATOM 941 C CA . GLN A 1 123 ? 15.314 5.269 -25.484 1.00 94.62 123 GLN A CA 1
ATOM 942 C C . GLN A 1 123 ? 15.069 6.754 -25.180 1.00 94.62 123 GLN A C 1
ATOM 944 O O . GLN A 1 123 ? 13.980 7.143 -24.768 1.00 94.62 123 GLN A O 1
ATOM 949 N N . GLY A 1 124 ? 16.081 7.594 -25.410 1.00 93.56 124 GLY A N 1
ATOM 950 C CA . GLY A 1 124 ? 16.030 9.022 -25.058 1.00 93.56 124 GLY A CA 1
ATOM 951 C C . GLY A 1 124 ? 16.478 9.327 -23.623 1.00 93.56 124 GLY A C 1
ATOM 952 O O . GLY A 1 124 ? 16.516 10.489 -23.219 1.00 93.56 124 GLY A O 1
ATOM 953 N N . THR A 1 125 ? 16.881 8.300 -22.872 1.00 95.50 125 THR A N 1
ATOM 954 C CA . THR A 1 125 ? 17.513 8.427 -21.554 1.00 95.50 125 THR A CA 1
ATOM 955 C C . THR A 1 125 ? 19.015 8.128 -21.649 1.00 95.50 125 THR A C 1
ATOM 957 O O . THR A 1 125 ? 19.399 7.197 -22.362 1.00 95.50 125 THR A O 1
ATOM 960 N N . PRO A 1 126 ? 19.894 8.863 -20.940 1.00 95.62 126 PRO A N 1
ATOM 961 C CA . PRO A 1 126 ? 21.306 8.504 -20.835 1.00 95.62 126 PRO A CA 1
ATOM 962 C C . PRO A 1 126 ? 21.513 7.042 -20.412 1.00 95.62 126 PRO A C 1
ATOM 964 O O . PRO A 1 126 ? 20.824 6.544 -19.522 1.00 95.62 126 PRO A O 1
ATOM 967 N N . ASN A 1 127 ? 22.480 6.374 -21.050 1.00 95.31 127 ASN A N 1
ATOM 968 C CA . ASN A 1 127 ? 22.850 4.974 -20.811 1.00 95.31 127 ASN A CA 1
ATOM 969 C C . ASN A 1 127 ? 21.704 3.959 -20.999 1.00 95.31 127 ASN A C 1
ATOM 971 O O . ASN A 1 127 ? 21.741 2.888 -20.398 1.00 95.31 127 ASN A O 1
ATOM 975 N N . ALA A 1 128 ? 20.709 4.248 -21.849 1.00 95.94 128 ALA A N 1
ATOM 976 C CA . ALA A 1 128 ? 19.536 3.383 -22.026 1.00 95.94 128 ALA A CA 1
ATOM 977 C C . ALA A 1 128 ? 19.841 1.929 -22.438 1.00 95.94 128 ALA A C 1
ATOM 979 O O . ALA A 1 128 ? 19.030 1.036 -22.210 1.00 95.94 128 ALA A O 1
ATOM 980 N N . GLU A 1 129 ? 21.015 1.668 -23.016 1.00 94.62 129 GLU A N 1
ATOM 981 C CA . GLU A 1 129 ? 21.441 0.317 -23.393 1.00 94.62 129 GLU A CA 1
ATOM 982 C C . GLU A 1 129 ? 22.167 -0.452 -22.280 1.00 94.62 129 GLU A C 1
ATOM 984 O O . GLU A 1 129 ? 22.317 -1.671 -22.397 1.00 94.62 129 GLU A O 1
ATOM 989 N N . SER A 1 130 ? 22.580 0.231 -21.208 1.00 95.06 130 SER A N 1
ATOM 990 C CA . SER A 1 130 ? 23.377 -0.327 -20.103 1.00 95.06 130 SER A CA 1
ATOM 991 C C . SER A 1 130 ? 22.726 -0.165 -18.726 1.00 95.06 130 SER A C 1
ATOM 993 O O . SER A 1 130 ? 23.166 -0.796 -17.770 1.00 95.06 130 SER A O 1
ATOM 995 N N . HIS A 1 131 ? 21.709 0.688 -18.595 1.00 96.94 131 HIS A N 1
ATOM 996 C CA . HIS A 1 131 ? 20.977 0.898 -17.350 1.00 96.94 131 HIS A CA 1
ATOM 997 C C . HIS A 1 131 ? 19.667 0.118 -17.328 1.00 96.94 131 HIS A C 1
ATOM 999 O O . HIS A 1 131 ? 18.914 0.085 -18.306 1.00 96.94 131 HIS A O 1
ATOM 1005 N N . TYR A 1 132 ? 19.380 -0.438 -16.156 1.00 97.62 132 TYR A N 1
ATOM 1006 C CA . TYR A 1 132 ? 18.193 -1.226 -15.873 1.00 97.62 132 TYR A CA 1
ATOM 1007 C C . TYR A 1 132 ? 17.488 -0.697 -14.629 1.00 97.62 132 TYR A C 1
ATOM 1009 O O . TYR A 1 132 ? 18.116 -0.107 -13.749 1.00 97.62 132 TYR A O 1
ATOM 1017 N N . ALA A 1 133 ? 16.186 -0.948 -14.535 1.00 97.12 133 ALA A N 1
ATOM 1018 C CA . ALA A 1 133 ? 15.427 -0.743 -13.309 1.00 97.12 133 ALA A CA 1
ATOM 1019 C C . ALA A 1 133 ? 14.531 -1.952 -13.029 1.00 97.12 133 ALA A C 1
ATOM 1021 O O . ALA A 1 133 ? 13.966 -2.556 -13.938 1.00 97.12 133 ALA A O 1
ATOM 1022 N N . ALA A 1 134 ? 14.390 -2.282 -11.747 1.00 96.62 134 ALA A N 1
ATOM 1023 C CA . ALA A 1 134 ? 13.585 -3.391 -11.253 1.00 96.62 134 ALA A CA 1
ATOM 1024 C C . ALA A 1 134 ? 12.901 -3.011 -9.933 1.00 96.62 134 ALA A C 1
ATO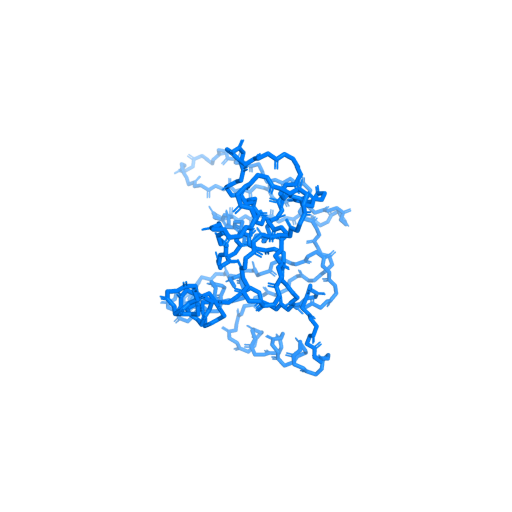M 1026 O O . ALA A 1 134 ? 13.345 -2.121 -9.210 1.00 96.62 134 ALA A O 1
ATOM 1027 N N . GLY A 1 135 ? 11.819 -3.709 -9.613 1.00 95.56 135 GLY A N 1
ATOM 1028 C CA . GLY A 1 135 ? 11.024 -3.524 -8.411 1.00 95.56 135 GLY A CA 1
ATOM 1029 C C . GLY A 1 135 ? 10.107 -2.307 -8.468 1.00 95.56 135 GLY A C 1
ATOM 1030 O O . GLY A 1 135 ? 9.680 -1.846 -9.533 1.00 95.56 135 GLY A O 1
ATOM 1031 N N . ASP A 1 136 ? 9.792 -1.785 -7.287 1.00 94.00 136 ASP A N 1
ATOM 1032 C CA . ASP A 1 136 ? 8.757 -0.766 -7.110 1.00 94.00 136 ASP A CA 1
ATOM 1033 C C . ASP A 1 136 ? 9.046 0.536 -7.853 1.00 94.00 136 ASP A C 1
ATOM 1035 O O . ASP A 1 136 ? 8.105 1.212 -8.262 1.00 94.00 136 ASP A O 1
ATOM 1039 N N . ILE A 1 137 ? 10.322 0.821 -8.121 1.00 95.06 137 ILE A N 1
ATOM 1040 C CA . ILE A 1 137 ? 10.793 2.012 -8.831 1.00 95.06 137 ILE A CA 1
ATOM 1041 C C . ILE A 1 137 ? 10.362 2.056 -10.308 1.00 95.06 137 ILE A C 1
ATOM 1043 O O . ILE A 1 137 ? 10.362 3.121 -10.918 1.00 95.06 137 ILE A O 1
ATOM 1047 N N . THR A 1 138 ? 10.011 0.911 -10.900 1.00 95.62 138 THR A N 1
ATOM 1048 C CA . THR A 1 138 ? 9.718 0.797 -12.336 1.00 95.62 138 THR A CA 1
ATOM 1049 C C . THR A 1 138 ? 8.298 1.216 -12.683 1.00 95.62 138 THR A C 1
ATOM 1051 O O . THR A 1 138 ? 7.350 0.926 -11.951 1.00 95.62 138 THR A O 1
ATOM 1054 N N . LYS A 1 139 ? 8.108 1.816 -13.854 1.00 94.62 139 LYS A N 1
ATOM 1055 C CA . LYS A 1 139 ? 6.793 1.934 -14.472 1.00 94.62 139 LYS A CA 1
ATOM 1056 C C . LYS A 1 139 ? 6.441 0.575 -15.073 1.00 94.62 139 LYS A C 1
ATOM 1058 O O . LYS A 1 139 ? 6.922 0.216 -16.144 1.00 94.62 139 LYS A O 1
ATOM 1063 N N . TRP A 1 140 ? 5.623 -0.193 -14.364 1.00 90.44 140 TRP A N 1
ATOM 1064 C CA . TRP A 1 140 ? 5.224 -1.536 -14.774 1.00 90.44 140 TRP A CA 1
ATOM 1065 C C . TRP A 1 140 ? 3.753 -1.784 -14.427 1.00 90.44 140 TRP A C 1
ATOM 1067 O O . TRP A 1 140 ? 3.335 -1.410 -13.327 1.00 90.44 140 TRP A O 1
ATOM 1077 N N . PRO A 1 141 ? 2.962 -2.390 -15.332 1.00 86.25 141 PRO A N 1
ATOM 1078 C CA . PRO A 1 141 ? 1.555 -2.664 -15.072 1.00 86.25 141 PRO A CA 1
ATOM 1079 C C . PRO A 1 141 ? 1.352 -3.726 -13.984 1.00 86.25 141 PRO A C 1
ATOM 1081 O O . PRO A 1 141 ? 2.134 -4.664 -13.830 1.00 86.25 141 PRO A O 1
ATOM 1084 N N . GLY A 1 142 ? 0.221 -3.630 -13.290 1.00 85.75 142 GLY A N 1
ATOM 1085 C CA . GLY A 1 142 ? -0.216 -4.617 -12.305 1.00 85.75 142 GLY A CA 1
ATOM 1086 C C . GLY A 1 142 ? 0.227 -4.319 -10.873 1.00 85.75 142 GLY A C 1
ATOM 1087 O O . GLY A 1 142 ? 0.832 -3.293 -10.571 1.00 85.75 142 GLY A O 1
ATOM 1088 N N . ILE A 1 143 ? -0.123 -5.243 -9.978 1.00 88.94 143 ILE A N 1
ATOM 1089 C CA . ILE A 1 143 ? 0.050 -5.084 -8.530 1.00 88.94 143 ILE A CA 1
ATOM 1090 C C . ILE A 1 143 ? 1.534 -5.169 -8.166 1.00 88.94 143 ILE A C 1
ATOM 1092 O O . ILE A 1 143 ? 2.187 -6.187 -8.435 1.00 88.94 143 ILE A O 1
ATOM 1096 N N . LYS A 1 144 ? 2.044 -4.134 -7.493 1.00 88.81 144 LYS A N 1
ATOM 1097 C CA . LYS A 1 144 ? 3.398 -4.099 -6.924 1.00 88.81 144 LYS A CA 1
ATOM 1098 C C . LYS A 1 144 ? 3.531 -5.175 -5.847 1.00 88.81 144 LYS A C 1
ATOM 1100 O O . LYS A 1 144 ? 2.850 -5.138 -4.826 1.00 88.81 144 LYS A O 1
ATOM 1105 N N . ARG A 1 145 ? 4.360 -6.188 -6.111 1.00 90.81 145 ARG A N 1
ATOM 1106 C CA . ARG A 1 145 ? 4.528 -7.372 -5.255 1.00 90.81 145 ARG A CA 1
ATOM 1107 C C . ARG A 1 145 ? 5.976 -7.838 -5.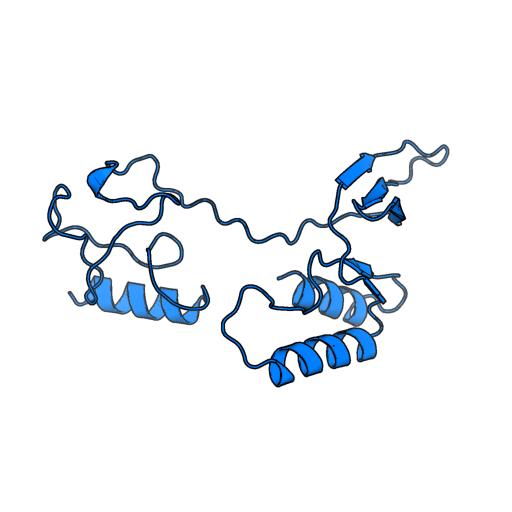271 1.00 90.81 145 ARG A C 1
ATOM 1109 O O . ARG A 1 145 ? 6.623 -7.809 -6.318 1.00 90.81 145 ARG A O 1
ATOM 1116 N N . CYS A 1 146 ? 6.427 -8.379 -4.140 1.00 93.31 146 CYS A N 1
ATOM 1117 C CA . CYS A 1 146 ? 7.774 -8.931 -3.976 1.00 93.31 146 CYS A CA 1
ATOM 1118 C C . CYS A 1 146 ? 8.131 -9.946 -5.076 1.00 93.31 146 CYS A C 1
ATOM 1120 O O . CYS A 1 146 ? 9.189 -9.839 -5.683 1.00 93.31 146 CYS A O 1
ATOM 1122 N N . GLY A 1 147 ? 7.214 -10.858 -5.428 1.00 94.31 147 GLY A N 1
ATOM 1123 C CA . GLY A 1 147 ? 7.462 -11.845 -6.487 1.00 94.31 147 GLY A CA 1
ATOM 1124 C C . GLY A 1 147 ? 7.792 -11.220 -7.850 1.00 94.31 147 GLY A C 1
ATOM 1125 O O . GLY A 1 147 ? 8.710 -11.676 -8.526 1.00 94.31 147 GLY A O 1
ATOM 1126 N N . GLY A 1 148 ? 7.110 -10.131 -8.226 1.00 93.44 148 GLY A N 1
ATOM 1127 C CA . GLY A 1 148 ? 7.419 -9.393 -9.454 1.00 93.44 148 GLY A CA 1
ATOM 1128 C C . GLY A 1 148 ? 8.794 -8.725 -9.394 1.00 93.44 148 GLY A C 1
ATOM 1129 O O . GLY A 1 148 ? 9.560 -8.818 -10.347 1.00 93.44 148 GLY A O 1
ATOM 1130 N N . ALA A 1 149 ? 9.143 -8.124 -8.254 1.00 95.75 149 ALA A N 1
ATOM 1131 C CA . ALA A 1 149 ? 10.455 -7.514 -8.044 1.00 95.75 149 ALA A CA 1
ATOM 1132 C C . ALA A 1 149 ? 11.597 -8.546 -8.089 1.00 95.75 149 ALA A C 1
ATOM 1134 O O . ALA A 1 149 ? 12.623 -8.294 -8.719 1.00 95.75 149 ALA A O 1
ATOM 1135 N N . MET 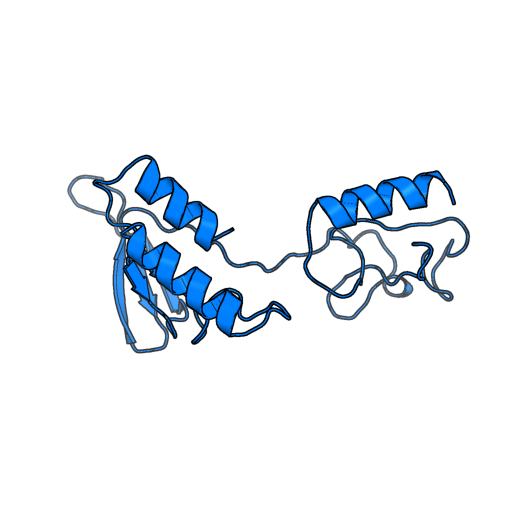A 1 150 ? 11.409 -9.722 -7.479 1.00 96.75 150 MET A N 1
ATOM 1136 C CA . MET A 1 150 ? 12.377 -10.825 -7.526 1.00 96.75 150 MET A CA 1
ATOM 1137 C C . MET A 1 150 ? 12.605 -11.305 -8.960 1.00 96.75 150 MET A C 1
ATOM 1139 O O . MET A 1 150 ? 13.749 -11.454 -9.389 1.00 96.75 150 MET A O 1
ATOM 1143 N N . HIS A 1 151 ? 11.521 -11.500 -9.717 1.00 95.25 151 HIS A N 1
ATOM 1144 C CA . HIS A 1 151 ? 11.595 -11.887 -11.126 1.00 95.25 151 HIS A CA 1
ATOM 1145 C C . HIS A 1 151 ? 12.325 -10.822 -11.946 1.00 95.25 151 HIS A C 1
ATOM 1147 O O . HIS A 1 151 ? 13.229 -11.142 -12.710 1.00 95.25 151 HIS A O 1
ATOM 1153 N N . GLN A 1 152 ? 11.993 -9.546 -11.751 1.00 96.56 152 GLN A N 1
ATOM 1154 C CA . GLN A 1 152 ? 12.673 -8.453 -12.439 1.00 96.56 152 GLN A CA 1
ATOM 1155 C C . GLN A 1 152 ? 14.174 -8.420 -12.120 1.00 96.56 152 GLN A C 1
ATOM 1157 O O . GLN A 1 152 ? 14.985 -8.364 -13.039 1.00 96.56 152 GLN A O 1
ATOM 1162 N N . GLY A 1 153 ? 14.561 -8.530 -10.846 1.00 97.06 153 GLY A N 1
ATOM 1163 C CA . GLY A 1 153 ? 15.971 -8.571 -10.447 1.00 97.06 153 GLY A CA 1
ATOM 1164 C C . GLY A 1 153 ? 16.742 -9.728 -11.090 1.00 97.06 153 GLY A C 1
ATOM 1165 O O . GLY A 1 153 ? 17.859 -9.532 -11.565 1.00 97.06 153 GLY A O 1
ATOM 1166 N N . HIS A 1 154 ? 16.125 -10.910 -11.182 1.00 97.25 154 HIS A N 1
ATOM 1167 C CA . HIS A 1 154 ? 16.715 -12.055 -11.874 1.00 97.25 154 HIS A CA 1
ATOM 1168 C C . HIS A 1 154 ? 16.969 -11.769 -13.363 1.00 97.25 154 HIS A C 1
ATOM 1170 O O . HIS A 1 154 ? 18.062 -12.030 -13.856 1.00 97.25 154 HIS A O 1
ATOM 1176 N N . TYR A 1 155 ? 15.998 -11.186 -14.071 1.00 96.06 155 TYR A N 1
ATOM 1177 C CA . TYR A 1 155 ? 16.151 -10.872 -15.496 1.00 96.06 155 TYR A CA 1
ATOM 1178 C C . TYR A 1 155 ? 17.125 -9.724 -15.758 1.00 96.06 155 TYR A C 1
ATOM 1180 O O . TYR A 1 155 ? 17.846 -9.776 -16.748 1.00 96.06 155 TYR A O 1
ATOM 1188 N N . VAL A 1 156 ? 17.198 -8.722 -14.875 1.00 96.88 156 VAL A N 1
ATOM 1189 C CA . VAL A 1 156 ? 18.237 -7.682 -14.961 1.00 96.88 156 VAL A CA 1
ATOM 1190 C C . VAL A 1 156 ? 19.632 -8.299 -14.888 1.00 96.88 156 VAL A C 1
ATOM 1192 O O . VAL A 1 156 ? 20.508 -7.876 -15.625 1.00 96.88 156 VAL A O 1
ATOM 1195 N N . ALA A 1 157 ? 19.845 -9.307 -14.037 1.00 95.94 157 ALA A N 1
ATOM 1196 C CA . ALA A 1 157 ? 21.148 -9.963 -13.923 1.00 95.94 157 ALA A CA 1
ATOM 1197 C C . ALA A 1 157 ? 21.515 -10.827 -15.145 1.00 95.94 157 ALA A C 1
ATOM 1199 O O . ALA A 1 157 ? 22.696 -11.059 -15.392 1.00 95.94 157 ALA A O 1
ATOM 1200 N N . LEU A 1 158 ? 20.519 -11.332 -15.880 1.00 94.62 158 LEU A N 1
ATOM 1201 C CA . LEU A 1 158 ? 20.728 -12.147 -17.081 1.00 94.62 158 LEU A CA 1
ATOM 1202 C C . LEU A 1 158 ? 20.956 -11.319 -18.355 1.00 94.62 158 LEU A C 1
ATOM 1204 O O . LEU A 1 158 ? 21.588 -11.823 -19.282 1.00 94.62 158 LEU A O 1
ATOM 1208 N N . ASN A 1 159 ? 20.400 -10.107 -18.417 1.00 88.94 159 ASN A N 1
ATOM 1209 C CA . ASN A 1 159 ? 20.384 -9.251 -19.609 1.00 88.94 159 ASN A CA 1
ATOM 1210 C C . ASN A 1 159 ? 21.614 -8.349 -19.720 1.00 88.94 159 ASN A C 1
ATOM 1212 O O . ASN A 1 159 ? 22.093 -8.155 -20.857 1.00 88.94 159 ASN A O 1
#